Protein AF-A0A538FNI7-F1 (afdb_monomer_lite)

Secondary structure (DSSP, 8-state):
---S-TTTS-HHHHHHHHHHHHHHTT-----B---S-B-HHHHHHS-GGGG-BTT--GGGBHHHHHHHHT-

Structure (mmCIF, N/CA/C/O backbone):
data_AF-A0A538FNI7-F1
#
_entry.id   AF-A0A538FNI7-F1
#
loop_
_atom_site.group_PDB
_atom_site.id
_atom_site.type_symbol
_atom_site.label_atom_id
_atom_site.label_alt_id
_atom_site.label_comp_id
_atom_site.label_asym_id
_atom_site.label_entity_id
_atom_site.label_seq_id
_atom_site.pdbx_PDB_ins_code
_atom_site.Cartn_x
_atom_site.Cartn_y
_atom_site.Cartn_z
_atom_site.occupancy
_atom_site.B_iso_or_equiv
_atom_site.auth_seq_id
_atom_site.auth_comp_id
_atom_site.auth_asym_id
_atom_site.auth_atom_id
_atom_site.pdbx_PDB_model_num
ATOM 1 N N . MET A 1 1 ? 5.064 -0.930 7.106 1.00 89.19 1 MET A N 1
ATOM 2 C CA . MET A 1 1 ? 5.096 -2.413 7.131 1.00 89.19 1 MET A CA 1
ATOM 3 C C . MET A 1 1 ? 5.856 -2.894 5.908 1.00 89.19 1 MET A C 1
ATOM 5 O O . MET A 1 1 ? 5.887 -2.145 4.939 1.00 89.19 1 MET A O 1
ATOM 9 N N . ASN A 1 2 ? 6.407 -4.108 5.931 1.00 91.75 2 ASN A N 1
ATOM 10 C CA . ASN A 1 2 ? 6.971 -4.735 4.733 1.00 91.75 2 ASN A CA 1
ATOM 11 C C . ASN A 1 2 ? 5.960 -5.725 4.151 1.00 91.75 2 ASN A C 1
ATOM 13 O O . ASN A 1 2 ? 5.301 -6.438 4.907 1.00 91.75 2 ASN A O 1
ATOM 17 N N . VAL A 1 3 ? 5.846 -5.753 2.825 1.00 90.81 3 VAL A N 1
ATOM 18 C CA . VAL A 1 3 ? 5.036 -6.724 2.082 1.00 90.81 3 VAL A CA 1
ATOM 19 C C . VAL A 1 3 ? 5.998 -7.523 1.218 1.00 90.81 3 VAL A C 1
ATOM 21 O O . VAL A 1 3 ? 6.564 -6.985 0.272 1.00 90.81 3 VAL A O 1
ATOM 24 N N . GLU A 1 4 ? 6.234 -8.774 1.600 1.00 92.19 4 GLU A N 1
ATOM 25 C CA . GLU A 1 4 ? 7.206 -9.645 0.926 1.00 92.19 4 GLU A CA 1
ATOM 26 C C . GLU A 1 4 ? 6.612 -10.295 -0.327 1.00 92.19 4 GLU A C 1
ATOM 28 O O . GLU A 1 4 ? 7.295 -10.419 -1.339 1.00 92.19 4 GLU A O 1
ATOM 33 N N . ASP A 1 5 ? 5.324 -10.640 -0.275 1.00 92.25 5 ASP A N 1
ATOM 34 C CA . ASP A 1 5 ? 4.562 -11.200 -1.388 1.00 92.25 5 ASP A CA 1
ATOM 35 C C . ASP A 1 5 ? 3.281 -10.380 -1.593 1.00 92.25 5 ASP A C 1
ATOM 37 O O . ASP A 1 5 ? 2.280 -10.535 -0.888 1.00 92.25 5 ASP A O 1
ATOM 41 N N . TRP A 1 6 ? 3.337 -9.443 -2.539 1.00 87.88 6 TRP A N 1
ATOM 42 C CA . TRP A 1 6 ? 2.219 -8.554 -2.853 1.00 87.88 6 TRP A CA 1
ATOM 43 C C . TRP A 1 6 ? 1.132 -9.242 -3.689 1.00 87.88 6 TRP A C 1
ATOM 45 O O . TRP A 1 6 ? 0.002 -8.750 -3.722 1.00 87.88 6 TRP A O 1
ATOM 55 N N . GLU A 1 7 ? 1.446 -10.365 -4.340 1.00 87.75 7 GLU A N 1
ATOM 56 C CA . GLU A 1 7 ? 0.476 -11.155 -5.102 1.00 87.75 7 GLU A CA 1
ATOM 57 C C . GLU A 1 7 ? -0.439 -11.923 -4.144 1.00 87.75 7 GLU A C 1
ATOM 59 O O . GLU A 1 7 ? -1.657 -11.958 -4.333 1.00 87.75 7 GLU A O 1
ATOM 64 N N . ALA A 1 8 ? 0.131 -12.464 -3.063 1.00 89.31 8 ALA A N 1
ATOM 65 C CA . ALA A 1 8 ? -0.625 -13.101 -1.989 1.00 89.31 8 ALA A CA 1
ATOM 66 C C . ALA A 1 8 ? -1.335 -12.093 -1.064 1.00 89.31 8 ALA A C 1
ATOM 68 O O . ALA A 1 8 ? -2.380 -12.409 -0.489 1.00 89.31 8 ALA A O 1
ATOM 69 N N . ALA A 1 9 ? -0.785 -10.885 -0.903 1.00 86.31 9 ALA A N 1
ATOM 70 C CA . ALA A 1 9 ? -1.293 -9.870 0.018 1.00 86.31 9 ALA A CA 1
ATOM 71 C C . ALA A 1 9 ? -1.408 -8.491 -0.647 1.00 86.31 9 ALA A C 1
ATOM 73 O O . ALA A 1 9 ? -0.557 -7.613 -0.483 1.00 86.31 9 ALA A O 1
ATOM 74 N N . ALA A 1 10 ? -2.515 -8.278 -1.362 1.00 85.88 10 ALA A N 1
ATOM 75 C CA . ALA A 1 10 ? -2.766 -7.018 -2.047 1.00 85.88 10 ALA A CA 1
ATOM 76 C C . ALA A 1 10 ? -2.766 -5.823 -1.071 1.00 85.88 10 ALA A C 1
ATOM 78 O O . ALA A 1 10 ? -3.517 -5.784 -0.091 1.00 85.88 10 ALA A O 1
ATOM 79 N N . LEU A 1 11 ? -1.956 -4.805 -1.379 1.00 87.94 11 LEU A N 1
ATOM 80 C CA . LEU A 1 11 ? -1.721 -3.632 -0.524 1.00 87.94 11 LEU A CA 1
ATOM 81 C C . LEU A 1 11 ? -3.011 -2.922 -0.084 1.00 87.94 11 LEU A C 1
ATOM 83 O O . LEU A 1 11 ? -3.121 -2.492 1.063 1.00 87.94 11 LEU A O 1
ATOM 87 N N . HIS A 1 12 ? -4.009 -2.831 -0.968 1.00 85.94 12 HIS A N 1
ATOM 88 C CA . HIS A 1 12 ? -5.270 -2.149 -0.668 1.00 85.94 12 HIS A CA 1
ATOM 89 C C . HIS A 1 12 ? -6.108 -2.910 0.369 1.00 85.94 12 HIS A C 1
ATOM 91 O O . HIS A 1 12 ? -6.785 -2.292 1.190 1.00 85.94 12 HIS A O 1
ATOM 97 N N . LEU A 1 13 ? -6.017 -4.245 0.397 1.00 88.44 13 LEU A N 1
ATOM 98 C CA . LEU A 1 13 ? -6.656 -5.066 1.426 1.00 88.44 13 LEU A CA 1
ATOM 99 C C . LEU A 1 13 ? -5.943 -4.931 2.770 1.00 88.44 13 LEU A C 1
ATOM 101 O O . LEU A 1 13 ? -6.604 -4.881 3.811 1.00 88.44 13 LEU A O 1
ATOM 105 N N . LEU A 1 14 ? -4.609 -4.848 2.756 1.00 90.44 14 LEU A N 1
ATOM 106 C CA . LEU A 1 14 ? -3.824 -4.621 3.968 1.00 90.44 14 LEU A CA 1
ATOM 107 C C . LEU A 1 14 ? -4.173 -3.269 4.592 1.00 90.44 14 LEU A C 1
ATOM 109 O O . LEU A 1 14 ? -4.485 -3.222 5.781 1.00 90.44 14 LEU A O 1
ATOM 113 N N . LEU A 1 15 ? -4.212 -2.195 3.796 1.00 90.31 15 LEU A N 1
ATOM 114 C CA . LEU A 1 15 ? -4.591 -0.874 4.295 1.00 90.31 15 LEU A CA 1
ATOM 115 C C . LEU A 1 15 ? -6.016 -0.869 4.855 1.00 90.31 15 LEU A C 1
ATOM 117 O O . LEU A 1 15 ? -6.204 -0.463 5.997 1.00 90.31 15 LEU A O 1
ATOM 121 N N . ALA A 1 16 ? -6.991 -1.419 4.125 1.00 90.69 16 ALA A N 1
ATOM 122 C CA . ALA A 1 16 ? -8.367 -1.522 4.613 1.00 90.69 16 ALA A CA 1
ATOM 123 C C . ALA A 1 16 ? -8.467 -2.319 5.927 1.00 90.69 16 ALA A C 1
ATOM 125 O O . ALA A 1 16 ? -9.321 -2.052 6.771 1.00 90.69 16 ALA A O 1
ATOM 126 N N . THR A 1 17 ? -7.605 -3.320 6.114 1.00 93.56 17 THR A N 1
ATOM 127 C CA . THR A 1 17 ? -7.528 -4.082 7.367 1.00 93.56 17 THR A CA 1
ATOM 128 C C . THR A 1 17 ? -6.961 -3.234 8.498 1.00 93.56 17 THR A C 1
ATOM 130 O O . THR A 1 17 ? -7.555 -3.199 9.573 1.00 93.56 17 THR A O 1
ATOM 133 N N . ILE A 1 18 ? -5.881 -2.493 8.249 1.00 93.81 18 ILE A N 1
ATOM 134 C CA . ILE A 1 18 ? -5.285 -1.573 9.225 1.00 93.81 18 ILE A CA 1
ATOM 135 C C . ILE A 1 18 ? -6.296 -0.498 9.644 1.00 93.81 18 ILE A C 1
ATOM 137 O O . ILE A 1 18 ? -6.426 -0.221 10.833 1.00 93.81 18 ILE A O 1
ATOM 141 N N . GLU A 1 19 ? -7.055 0.067 8.705 1.00 93.62 19 GLU A N 1
ATOM 142 C CA . GLU A 1 19 ? -8.100 1.053 9.005 1.00 93.62 19 GLU A CA 1
ATOM 143 C C . GLU A 1 19 ? -9.193 0.493 9.914 1.00 93.62 19 GLU A C 1
ATOM 145 O O . GLU A 1 19 ? -9.567 1.132 10.898 1.00 93.62 19 GLU A O 1
ATOM 150 N N . ARG A 1 20 ? -9.689 -0.717 9.618 1.00 96.00 20 ARG A N 1
ATOM 1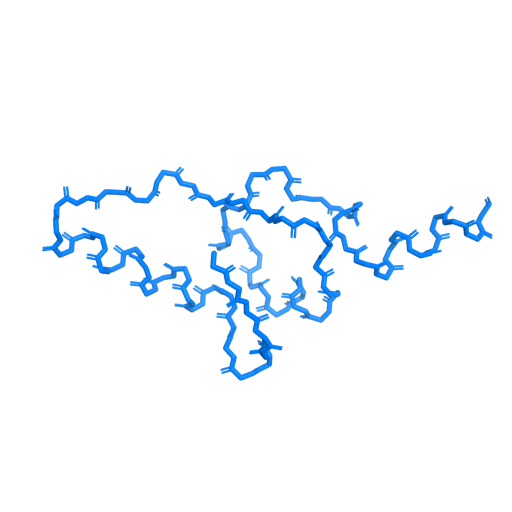51 C CA . ARG A 1 20 ? -10.682 -1.386 10.471 1.00 96.00 20 ARG A CA 1
ATOM 152 C C . ARG A 1 20 ? -10.129 -1.623 11.873 1.00 96.00 20 ARG A C 1
ATOM 154 O O . ARG A 1 20 ? -10.809 -1.335 12.853 1.00 96.00 20 ARG A O 1
ATOM 161 N N . GLU A 1 21 ? -8.889 -2.090 11.977 1.00 97.81 21 GLU A N 1
ATOM 162 C CA . GLU A 1 21 ? -8.225 -2.305 13.264 1.00 97.81 21 GLU A CA 1
ATOM 163 C C . GLU A 1 21 ? -8.014 -0.995 14.038 1.00 97.81 21 GLU A C 1
ATOM 165 O O . GLU A 1 21 ? -8.231 -0.962 15.251 1.00 97.81 21 GLU A O 1
ATOM 170 N N . ALA A 1 22 ? -7.655 0.100 13.370 1.00 97.38 22 ALA A N 1
ATOM 171 C CA . ALA A 1 22 ? -7.541 1.415 13.997 1.00 97.38 22 ALA A CA 1
ATOM 172 C C . ALA A 1 22 ? -8.899 1.891 14.543 1.00 97.38 22 ALA A C 1
ATOM 174 O O . ALA A 1 22 ? -8.989 2.284 15.709 1.00 97.38 22 ALA A O 1
ATOM 175 N N . ALA A 1 23 ? -9.970 1.745 13.756 1.00 97.25 23 ALA A N 1
ATOM 176 C CA . ALA A 1 23 ? -11.319 2.149 14.147 1.00 97.25 23 ALA A CA 1
ATOM 177 C C . ALA A 1 23 ? -11.816 1.420 15.410 1.00 97.25 23 ALA A C 1
ATOM 179 O O . ALA A 1 23 ? -12.402 2.049 16.290 1.00 97.25 23 ALA A O 1
ATOM 180 N N . THR A 1 24 ? -11.520 0.120 15.563 1.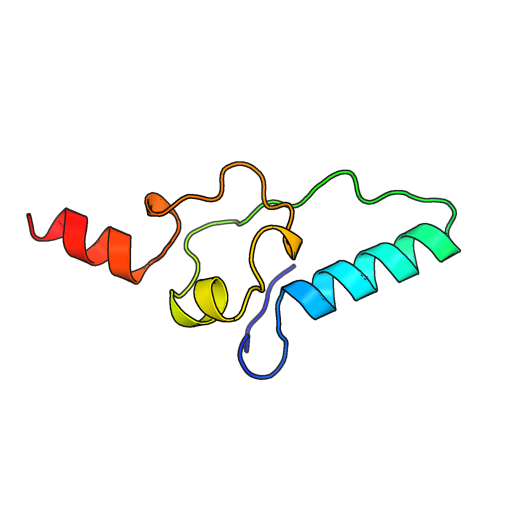00 98.25 24 THR A N 1
ATOM 181 C CA . THR A 1 24 ? -11.853 -0.637 16.795 1.00 98.25 24 THR A CA 1
ATOM 182 C C . THR A 1 24 ? -11.160 -0.115 18.056 1.00 98.25 24 THR A C 1
ATOM 184 O O . THR A 1 24 ? -11.592 -0.416 19.168 1.00 98.25 24 THR A O 1
ATOM 187 N N . ARG A 1 25 ? -10.097 0.677 17.892 1.00 98.00 25 ARG A N 1
ATOM 188 C CA . ARG A 1 25 ? -9.301 1.280 18.968 1.00 98.00 25 ARG A CA 1
ATOM 189 C C . ARG A 1 25 ? -9.538 2.787 19.091 1.00 98.00 25 ARG A C 1
ATOM 191 O O . ARG A 1 25 ? -8.765 3.462 19.766 1.00 98.00 25 ARG A O 1
ATOM 198 N N . SER A 1 26 ? -10.583 3.311 18.444 1.00 97.38 26 SER A N 1
ATOM 199 C CA . SER A 1 26 ? -10.877 4.749 18.372 1.00 97.38 26 SER A CA 1
ATOM 200 C C . SER A 1 26 ? -9.704 5.578 17.830 1.00 97.38 26 SER A C 1
ATOM 202 O O . SER A 1 26 ? -9.501 6.719 18.242 1.00 97.38 26 SER A O 1
ATOM 204 N N . ALA A 1 27 ? -8.917 4.991 16.926 1.00 97.81 27 ALA A N 1
ATOM 205 C CA . ALA A 1 27 ? -7.810 5.637 16.237 1.00 97.81 27 ALA A CA 1
ATOM 206 C C . ALA A 1 27 ? -8.124 5.791 14.742 1.00 97.81 27 ALA A C 1
ATOM 208 O O . ALA A 1 27 ? -8.914 5.034 14.177 1.00 97.81 27 ALA A O 1
ATOM 209 N N . GLU A 1 28 ? -7.468 6.753 14.096 1.00 95.81 28 GLU A N 1
ATOM 210 C CA . GLU A 1 28 ? -7.623 7.043 12.670 1.00 95.81 28 GLU A CA 1
ATOM 211 C C . GLU A 1 28 ? -6.291 6.869 11.930 1.00 95.81 28 GLU A C 1
ATOM 213 O O . GLU A 1 28 ? -5.228 7.243 12.430 1.00 95.81 28 GLU A O 1
ATOM 218 N N . VAL A 1 29 ? -6.349 6.309 10.718 1.00 92.62 29 VAL A N 1
ATOM 219 C CA . VAL A 1 29 ? -5.200 6.216 9.808 1.00 92.62 29 VAL A CA 1
ATOM 220 C C . VAL A 1 29 ? -5.160 7.465 8.934 1.00 92.62 29 VAL A C 1
ATOM 222 O O . VAL A 1 29 ? -5.873 7.552 7.932 1.00 92.62 29 VAL A O 1
ATOM 225 N N . ILE A 1 30 ? -4.294 8.408 9.299 1.00 91.81 30 ILE A N 1
ATOM 226 C CA . ILE A 1 30 ? -4.184 9.712 8.626 1.00 91.81 30 ILE A CA 1
ATOM 227 C C . ILE A 1 30 ? -3.551 9.648 7.227 1.00 91.81 30 ILE A C 1
ATOM 229 O O . ILE A 1 30 ? -3.704 10.581 6.450 1.00 91.81 30 ILE A O 1
ATOM 233 N N . GLY A 1 31 ? -2.861 8.558 6.888 1.00 88.44 31 GLY A N 1
ATOM 234 C CA . GLY A 1 31 ? -2.183 8.398 5.604 1.00 88.44 31 GLY A CA 1
ATOM 235 C C . GLY A 1 31 ? -1.264 7.183 5.585 1.00 88.44 31 GLY A C 1
ATOM 236 O O . GLY A 1 31 ? -1.177 6.435 6.565 1.00 88.44 31 GLY A O 1
ATOM 237 N N . SER A 1 32 ? -0.582 6.986 4.462 1.00 89.44 32 SER A N 1
ATOM 238 C CA . SER A 1 32 ? 0.468 5.981 4.326 1.00 89.44 32 SER A CA 1
ATOM 239 C C . SER A 1 32 ? 1.615 6.498 3.464 1.00 89.44 32 SER A C 1
ATOM 241 O O . SER A 1 32 ? 1.457 7.438 2.689 1.00 89.44 32 SER A O 1
ATOM 243 N N . GLU A 1 33 ? 2.779 5.871 3.600 1.00 90.31 33 GLU A N 1
ATOM 244 C CA . GLU A 1 33 ? 3.977 6.219 2.844 1.00 90.31 33 GLU A CA 1
ATOM 245 C C . GLU A 1 33 ? 4.589 4.952 2.246 1.00 90.31 33 GLU A C 1
ATOM 247 O O . GLU A 1 33 ? 4.725 3.922 2.917 1.00 90.31 33 GLU A O 1
ATOM 252 N N . LEU A 1 34 ? 4.988 5.039 0.978 1.00 90.56 34 LEU A N 1
ATOM 253 C CA . LEU A 1 34 ? 5.815 4.034 0.330 1.00 90.56 34 LEU A CA 1
ATOM 254 C C . LEU A 1 34 ? 7.284 4.368 0.569 1.00 90.56 34 LEU A C 1
ATOM 256 O O . LEU A 1 34 ? 7.782 5.379 0.073 1.00 90.56 34 LEU A O 1
ATOM 260 N N . VAL A 1 35 ? 8.006 3.459 1.216 1.00 92.50 35 VAL A N 1
ATOM 261 C CA . VAL A 1 35 ? 9.463 3.545 1.353 1.00 92.50 35 VAL A CA 1
ATOM 262 C C . VAL A 1 35 ? 10.127 2.809 0.189 1.00 92.50 35 VAL A C 1
ATOM 264 O O . VAL A 1 35 ? 9.944 1.607 0.025 1.00 92.50 35 VAL A O 1
ATOM 267 N N . GLY A 1 36 ? 10.923 3.528 -0.606 1.00 92.44 36 GLY A N 1
ATOM 268 C CA . GLY A 1 36 ? 11.627 2.972 -1.764 1.00 92.44 36 GLY A CA 1
ATOM 269 C C . GLY A 1 36 ? 10.768 2.913 -3.030 1.00 92.44 36 GLY A C 1
ATOM 270 O O . GLY A 1 36 ? 10.006 3.836 -3.311 1.00 92.44 36 GLY A O 1
ATOM 271 N N . LEU A 1 37 ? 10.946 1.852 -3.816 1.00 92.88 37 LEU A N 1
ATOM 272 C CA . LEU A 1 37 ? 10.257 1.647 -5.091 1.00 92.88 37 LEU A CA 1
ATOM 273 C C . LEU A 1 37 ? 9.240 0.509 -4.966 1.00 92.88 37 LEU A C 1
ATOM 275 O O . LEU A 1 37 ? 9.484 -0.475 -4.269 1.00 92.88 37 LEU A O 1
ATOM 279 N N . MET A 1 38 ? 8.115 0.643 -5.661 1.00 90.81 38 MET A N 1
ATOM 280 C CA . MET A 1 38 ? 7.063 -0.365 -5.755 1.00 90.81 38 MET A CA 1
ATOM 281 C C . MET A 1 38 ? 7.150 -1.084 -7.112 1.00 90.81 38 MET A C 1
ATOM 283 O O . MET A 1 38 ? 7.342 -0.414 -8.128 1.00 90.81 38 MET A O 1
ATOM 287 N N . PRO A 1 39 ? 6.970 -2.416 -7.169 1.00 91.56 39 PRO A N 1
ATOM 288 C CA . PRO A 1 39 ? 6.805 -3.122 -8.438 1.00 91.56 39 PRO A CA 1
ATOM 289 C C . PRO A 1 39 ? 5.569 -2.629 -9.199 1.00 91.56 39 PRO A C 1
ATOM 291 O O . PRO A 1 39 ? 4.511 -2.406 -8.606 1.00 91.56 39 PRO A O 1
ATOM 294 N N . GLY A 1 40 ? 5.654 -2.533 -10.519 1.00 89.69 40 GLY A N 1
ATOM 295 C CA . GLY A 1 40 ? 4.564 -2.074 -11.379 1.00 89.69 40 GLY A CA 1
ATOM 296 C C . GLY A 1 40 ? 3.332 -2.970 -11.290 1.00 89.69 40 GLY A C 1
ATOM 297 O O . GLY A 1 40 ? 2.209 -2.472 -11.298 1.00 89.69 40 GLY A O 1
ATOM 298 N N . GLY A 1 41 ? 3.528 -4.280 -11.102 1.00 87.31 41 GLY A N 1
ATOM 299 C CA . GLY A 1 41 ? 2.440 -5.223 -10.830 1.00 87.31 41 GLY A CA 1
ATOM 300 C C . GLY A 1 41 ? 1.686 -4.900 -9.536 1.00 87.31 41 GLY A C 1
ATOM 301 O O . GLY A 1 41 ? 0.457 -4.867 -9.537 1.00 87.31 41 GLY A O 1
ATOM 302 N N . ALA A 1 42 ? 2.405 -4.557 -8.463 1.00 88.62 42 ALA A N 1
ATOM 303 C CA . ALA A 1 42 ? 1.804 -4.148 -7.195 1.00 88.62 42 ALA A CA 1
ATOM 304 C C . ALA A 1 42 ? 1.076 -2.801 -7.317 1.00 88.62 42 ALA A C 1
ATOM 306 O O . ALA A 1 42 ? -0.010 -2.642 -6.763 1.00 88.62 42 ALA A O 1
ATOM 307 N N . ALA A 1 43 ? 1.634 -1.861 -8.085 1.00 86.62 43 ALA A N 1
ATOM 308 C CA . ALA A 1 43 ? 1.002 -0.577 -8.381 1.00 86.62 43 ALA A CA 1
ATOM 309 C C . ALA A 1 43 ? -0.272 -0.729 -9.232 1.00 86.62 43 ALA A C 1
ATOM 311 O O . ALA A 1 43 ? -1.236 0.000 -9.027 1.00 86.62 43 ALA A O 1
ATOM 312 N N . ALA A 1 44 ? -0.301 -1.687 -10.162 1.00 82.56 44 ALA A N 1
ATOM 313 C CA . ALA A 1 44 ? -1.479 -1.990 -10.974 1.00 82.56 44 ALA A CA 1
ATOM 314 C C . ALA A 1 44 ? -2.554 -2.762 -10.186 1.00 82.56 44 ALA A C 1
ATOM 316 O O . ALA A 1 44 ? -3.748 -2.531 -10.374 1.00 82.56 44 ALA A O 1
ATOM 317 N N . ALA A 1 45 ? -2.138 -3.673 -9.299 1.00 80.06 45 ALA A N 1
ATOM 318 C CA . ALA A 1 45 ? -3.024 -4.438 -8.417 1.00 80.06 45 ALA A CA 1
ATOM 319 C C . ALA A 1 45 ? -3.553 -3.604 -7.237 1.00 80.06 45 ALA A C 1
ATOM 321 O O . ALA A 1 45 ? -4.593 -3.909 -6.643 1.00 80.06 45 ALA A O 1
ATOM 322 N N . ALA A 1 46 ? -2.849 -2.533 -6.883 1.00 74.06 46 ALA A N 1
ATOM 323 C CA . ALA A 1 46 ? -3.385 -1.471 -6.064 1.00 74.06 46 ALA A CA 1
ATOM 324 C C . ALA A 1 46 ? -4.525 -0.798 -6.833 1.00 74.06 46 ALA A C 1
ATOM 326 O O . ALA A 1 46 ? -4.302 -0.073 -7.797 1.00 74.06 46 ALA A O 1
ATOM 327 N N . ALA A 1 47 ? -5.766 -1.064 -6.432 1.00 58.34 47 ALA A N 1
ATOM 328 C CA . ALA A 1 47 ? -6.938 -0.477 -7.063 1.00 58.34 47 ALA A CA 1
ATOM 329 C C . ALA A 1 47 ? -6.956 1.056 -6.871 1.00 58.34 47 ALA A C 1
ATOM 331 O O . ALA A 1 47 ? -7.557 1.555 -5.924 1.00 58.34 47 ALA A O 1
ATOM 332 N N . GLY A 1 48 ? -6.290 1.808 -7.755 1.00 59.72 48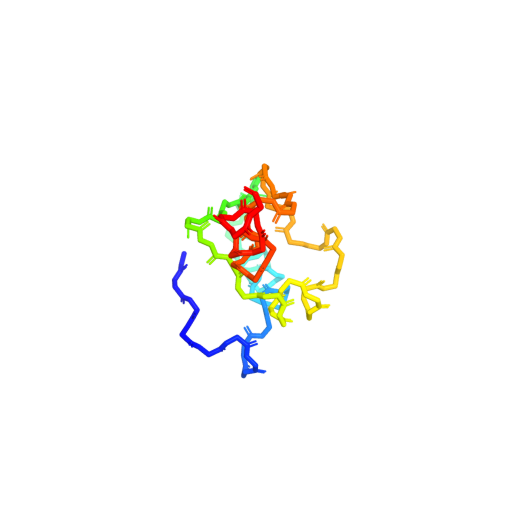 GLY A N 1
ATOM 333 C CA . GLY A 1 48 ? -6.290 3.274 -7.785 1.00 59.72 48 GLY A CA 1
ATOM 334 C C . GLY A 1 48 ? -6.101 3.939 -6.412 1.00 59.72 48 GLY A C 1
ATOM 335 O O . GLY A 1 48 ? -5.385 3.431 -5.553 1.00 59.72 48 GLY A O 1
ATOM 336 N N . ALA A 1 49 ? -6.775 5.076 -6.198 1.00 54.06 49 ALA A N 1
ATOM 337 C CA . ALA A 1 49 ? -6.695 5.951 -5.016 1.00 54.06 49 ALA A CA 1
ATOM 338 C C . ALA A 1 49 ? -6.909 5.281 -3.633 1.00 54.06 49 ALA A C 1
ATOM 340 O O . ALA A 1 49 ? -6.810 5.958 -2.609 1.00 54.06 49 ALA A O 1
ATOM 341 N N . ALA A 1 50 ? -7.179 3.973 -3.574 1.00 66.00 50 ALA A N 1
ATOM 342 C CA . ALA A 1 50 ? -7.383 3.217 -2.344 1.00 66.00 50 ALA A CA 1
ATOM 343 C C . ALA A 1 50 ? -6.169 3.215 -1.407 1.00 66.00 50 ALA A C 1
ATOM 345 O O . ALA A 1 50 ? -6.361 3.106 -0.203 1.00 66.00 50 ALA A O 1
ATOM 346 N N . LEU A 1 51 ? -4.938 3.336 -1.919 1.00 71.50 51 LEU A N 1
ATOM 347 C CA . LEU A 1 51 ? -3.753 3.217 -1.066 1.00 71.50 51 LEU A CA 1
ATOM 348 C C . LEU A 1 51 ? -3.437 4.457 -0.225 1.00 71.50 51 LEU A C 1
ATOM 350 O O . LEU A 1 51 ? -2.675 4.320 0.720 1.00 71.50 51 LEU A O 1
ATOM 354 N N . ARG A 1 52 ? -3.991 5.643 -0.527 1.00 76.88 52 ARG A N 1
ATOM 355 C CA . ARG A 1 52 ? -3.647 6.905 0.171 1.00 76.88 52 ARG A CA 1
ATOM 356 C C . ARG A 1 52 ? -2.142 7.022 0.484 1.00 76.88 52 ARG A C 1
ATOM 358 O O . ARG A 1 52 ? -1.762 7.303 1.621 1.00 76.88 52 ARG A O 1
ATOM 365 N N . ILE A 1 53 ? -1.295 6.685 -0.493 1.00 82.19 53 ILE A N 1
ATOM 366 C CA . ILE A 1 53 ? 0.156 6.809 -0.352 1.00 82.19 53 ILE A CA 1
ATOM 367 C C . ILE A 1 53 ? 0.529 8.228 -0.749 1.00 82.19 53 ILE A C 1
ATOM 369 O O . ILE A 1 53 ? 0.390 8.604 -1.916 1.00 82.19 53 ILE A O 1
ATOM 373 N N . ASP A 1 54 ? 1.015 8.996 0.217 1.00 80.88 54 ASP A N 1
ATOM 374 C CA . ASP A 1 54 ? 1.477 10.355 -0.025 1.00 80.88 54 ASP A CA 1
ATOM 375 C C . ASP A 1 54 ? 2.712 10.344 -0.934 1.00 80.88 54 ASP A C 1
ATOM 377 O O . ASP A 1 54 ? 3.645 9.560 -0.749 1.00 80.88 54 ASP A O 1
ATOM 381 N N . GLY A 1 55 ? 2.705 11.210 -1.951 1.00 78.50 55 GLY A N 1
ATOM 382 C CA . GLY A 1 55 ? 3.812 11.327 -2.905 1.00 78.50 55 GLY A CA 1
ATOM 383 C C . GLY A 1 55 ? 3.998 10.113 -3.822 1.00 78.50 55 GLY A C 1
ATOM 384 O O . GLY A 1 55 ? 5.093 9.911 -4.343 1.00 78.50 55 GLY A O 1
ATOM 385 N N . PHE A 1 56 ? 2.967 9.280 -4.012 1.00 85.38 56 PHE A N 1
ATOM 386 C CA . PHE A 1 56 ? 3.033 8.199 -4.993 1.00 85.38 56 PHE A CA 1
ATOM 387 C C . PHE A 1 56 ? 2.837 8.723 -6.419 1.00 85.38 56 PHE A C 1
ATOM 389 O O . PHE A 1 56 ? 1.774 9.238 -6.767 1.00 85.38 56 PHE A O 1
ATOM 396 N N . ASP A 1 57 ? 3.853 8.538 -7.256 1.00 86.81 57 ASP A N 1
ATOM 397 C CA . ASP A 1 57 ? 3.828 8.858 -8.680 1.00 86.81 57 ASP A CA 1
ATOM 398 C C . ASP A 1 57 ? 4.657 7.837 -9.485 1.00 86.81 57 ASP A C 1
ATOM 400 O O . ASP A 1 57 ? 5.233 6.898 -8.930 1.00 86.81 57 ASP A O 1
ATOM 404 N N . ALA A 1 58 ? 4.708 8.006 -10.808 1.00 85.75 58 ALA A N 1
ATOM 405 C CA . ALA A 1 58 ? 5.410 7.107 -11.724 1.00 85.75 58 ALA A CA 1
ATOM 406 C C . ALA A 1 58 ? 6.891 6.874 -11.360 1.00 85.75 58 ALA A C 1
ATOM 408 O O . ALA A 1 58 ? 7.391 5.764 -11.529 1.00 85.75 5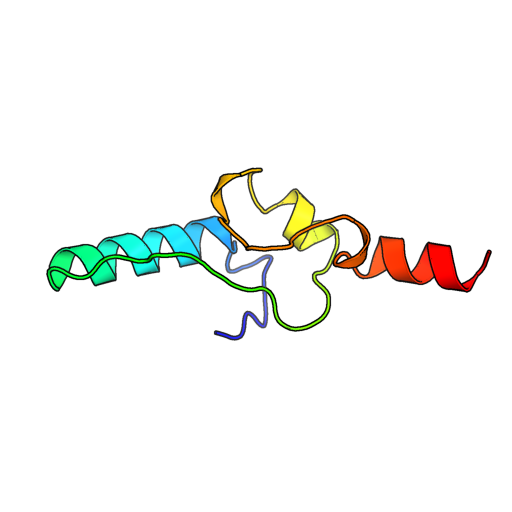8 ALA A O 1
ATOM 409 N N . SER A 1 59 ? 7.576 7.866 -10.782 1.00 89.06 59 SER A N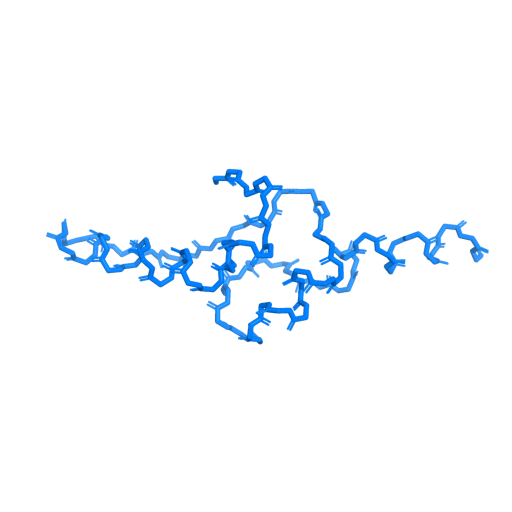 1
ATOM 410 C CA . SER A 1 59 ? 8.970 7.754 -10.325 1.00 89.06 59 SER A CA 1
ATOM 411 C C . SER A 1 59 ? 9.142 6.819 -9.122 1.00 89.06 59 SER A C 1
ATOM 413 O O . SER A 1 59 ? 10.258 6.456 -8.750 1.00 89.06 59 SER A O 1
ATOM 415 N N . ARG A 1 60 ? 8.044 6.405 -8.486 1.00 90.44 60 ARG A N 1
ATOM 416 C CA . ARG A 1 60 ? 8.044 5.420 -7.401 1.00 90.44 60 ARG A CA 1
ATOM 417 C C . ARG A 1 60 ? 7.799 3.998 -7.896 1.00 90.44 60 ARG A C 1
ATOM 419 O O . ARG A 1 60 ? 7.862 3.073 -7.089 1.00 90.44 60 ARG A O 1
ATOM 426 N N . VAL A 1 61 ? 7.561 3.810 -9.196 1.00 92.38 61 VAL A N 1
ATOM 427 C CA . VAL A 1 61 ? 7.432 2.493 -9.827 1.00 92.38 61 VAL A CA 1
ATOM 428 C C . VAL A 1 61 ? 8.793 2.046 -10.355 1.00 92.38 61 VAL A C 1
ATOM 430 O O . VAL A 1 61 ? 9.427 2.754 -11.138 1.00 92.38 61 VAL A O 1
ATOM 433 N N . LEU A 1 62 ? 9.244 0.865 -9.927 1.00 93.56 62 LEU A N 1
ATOM 434 C CA . LEU A 1 62 ? 10.578 0.341 -10.231 1.00 93.56 62 LEU A CA 1
ATOM 435 C C . LEU A 1 62 ? 10.855 0.282 -11.739 1.00 93.56 62 LEU A C 1
ATOM 437 O O . LEU A 1 62 ? 11.880 0.771 -12.202 1.00 93.56 62 LEU A O 1
ATOM 441 N N . GLU A 1 63 ? 9.936 -0.291 -12.506 1.00 94.69 63 GLU A N 1
ATOM 442 C CA . GLU A 1 63 ? 10.084 -0.514 -13.943 1.00 94.69 63 GLU A CA 1
ATOM 443 C C . GLU A 1 63 ? 10.137 0.808 -14.712 1.00 94.69 63 GLU A C 1
ATOM 445 O O . GLU A 1 63 ? 10.921 0.941 -15.647 1.00 94.69 63 GLU A O 1
ATOM 450 N N . LEU A 1 64 ? 9.361 1.811 -14.289 1.00 91.94 64 LEU A N 1
ATOM 451 C CA . LEU A 1 64 ? 9.385 3.138 -14.908 1.00 91.94 64 LEU A CA 1
ATOM 452 C C . LEU A 1 64 ? 10.703 3.859 -14.617 1.00 91.94 64 LEU A C 1
ATOM 454 O O . LEU A 1 64 ? 11.288 4.455 -15.517 1.00 91.94 64 LEU A O 1
ATO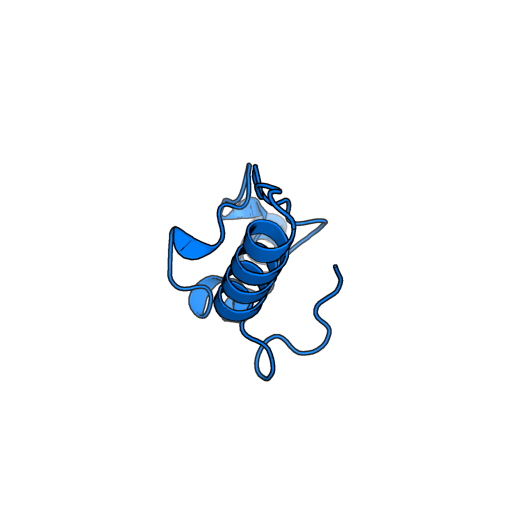M 458 N N . ARG A 1 65 ? 11.226 3.733 -13.392 1.00 91.31 65 ARG A N 1
ATOM 459 C CA . ARG A 1 65 ? 12.543 4.277 -13.034 1.00 91.31 65 ARG A CA 1
ATOM 460 C C . ARG A 1 65 ? 13.686 3.644 -13.812 1.00 91.31 65 ARG A C 1
ATOM 462 O O . ARG A 1 65 ? 14.640 4.345 -14.128 1.00 91.31 65 ARG A O 1
ATOM 469 N N . LEU A 1 66 ? 13.609 2.351 -14.115 1.00 92.88 66 LEU A N 1
ATOM 470 C CA . LEU A 1 66 ? 14.626 1.686 -14.932 1.00 92.88 66 LEU A CA 1
ATOM 471 C C . LEU A 1 66 ? 14.645 2.233 -16.366 1.00 92.88 66 LEU A C 1
ATOM 473 O O . LEU A 1 66 ? 15.722 2.465 -16.901 1.00 92.88 66 LEU A O 1
ATOM 477 N N . LEU A 1 67 ? 13.480 2.534 -16.949 1.00 91.94 67 LEU A N 1
ATOM 478 C CA . LEU A 1 67 ? 13.393 3.137 -18.287 1.00 91.94 67 LEU A CA 1
ATOM 479 C C . LEU A 1 67 ? 13.972 4.562 -18.350 1.00 91.94 67 LEU A C 1
ATOM 481 O O . LEU A 1 67 ? 14.509 4.959 -19.382 1.00 91.94 67 LEU A O 1
ATOM 485 N N . GLU A 1 68 ? 13.890 5.330 -17.258 1.00 87.19 68 GLU A N 1
ATOM 486 C CA . GLU A 1 68 ? 14.483 6.675 -17.173 1.00 87.19 68 GLU A CA 1
ATOM 487 C C . GLU A 1 68 ? 16.018 6.660 -17.138 1.00 87.19 68 GLU A C 1
ATOM 489 O O . GLU A 1 68 ? 16.643 7.621 -17.576 1.00 87.19 68 GLU A O 1
ATOM 494 N N . VAL A 1 69 ? 16.633 5.602 -16.600 1.00 73.75 69 VAL A N 1
ATOM 495 C CA . VAL A 1 69 ? 18.100 5.495 -16.474 1.00 73.75 69 VAL A CA 1
ATOM 496 C C . VAL A 1 69 ? 18.766 5.139 -17.809 1.00 73.75 69 VAL A C 1
ATOM 498 O O . VAL A 1 69 ? 19.925 5.492 -18.019 1.00 73.75 69 VAL A O 1
ATOM 501 N N . ASP A 1 70 ? 18.029 4.494 -18.715 1.00 61.69 70 ASP A N 1
ATOM 502 C CA . ASP A 1 70 ? 18.504 4.083 -20.043 1.00 61.69 70 ASP A CA 1
ATOM 503 C C . ASP A 1 70 ? 18.254 5.139 -21.149 1.00 61.69 70 ASP A C 1
ATOM 505 O O . ASP A 1 70 ? 18.463 4.848 -22.331 1.00 61.69 70 ASP A O 1
ATOM 509 N N . SER A 1 71 ? 17.798 6.350 -20.789 1.00 55.38 71 SER A N 1
ATOM 510 C CA . SER A 1 71 ? 17.452 7.452 -21.714 1.00 55.38 71 SER A CA 1
ATOM 511 C C . SER A 1 71 ? 18.482 8.583 -21.763 1.00 55.38 71 SER A C 1
ATOM 513 O O . SER A 1 71 ? 19.100 8.893 -20.721 1.00 55.38 71 SER A O 1
#

Foldseek 3Di:
DDDPDCVVPQQLVVVVVVQVVQVVVVHHDPAAADDAADEPVSVVSNPPPSRRHPPDDQCRYPVSVVVVVVD

pLDDT: mean 86.88, std 10.16, range [54.06, 98.25]

Sequence (71 aa):
MNVEDWEAAALHLLLATIEREAATRSAEVIGSELVGLMPGGAAAAAAGAALRIDGFDASRVLELRLLEVDS

Radius of gyration: 13.63 Å; chains: 1; bounding box: 30×24×41 Å